Protein AF-A0A9W5K8D5-F1 (afdb_monomer_lite)

Organism: Bacillus cereus (strain VD014) (NCBI:txid1053223)

Secondary structure (DSSP, 8-state):
-------TTTS-GGGEEEEEEEEEEEEHHHHSTT-TTHHHHHHHHHHHH-SEEEEEEEEEEEESS-------SEEEETTEEEE------SS----

InterPro domains:
  IPR025560 Immunity protein 22 [PF14112] (2-91)

Structure (mmCIF, N/CA/C/O backbone):
data_AF-A0A9W5K8D5-F1
#
_entry.id   AF-A0A9W5K8D5-F1
#
loop_
_atom_site.group_PDB
_atom_site.id
_atom_site.type_symbol
_atom_site.label_atom_id
_atom_site.label_alt_id
_atom_site.label_comp_id
_atom_site.label_asym_id
_atom_site.label_entity_id
_atom_site.label_seq_id
_atom_site.pdbx_PDB_ins_code
_atom_site.Cartn_x
_atom_site.Cartn_y
_atom_site.Cartn_z
_atom_site.occupancy
_atom_site.B_iso_or_equiv
_atom_site.auth_seq_id
_atom_site.auth_comp_id
_atom_site.auth_asym_id
_atom_site.auth_atom_id
_atom_site.pdbx_PDB_model_num
ATOM 1 N N . MET A 1 1 ? 0.703 -13.993 14.495 1.00 54.72 1 MET A N 1
ATOM 2 C CA . MET A 1 1 ? 0.298 -12.769 13.777 1.00 54.72 1 MET A CA 1
ATOM 3 C C . MET A 1 1 ? 0.381 -13.158 12.316 1.00 54.72 1 MET A C 1
ATOM 5 O O . MET A 1 1 ? 1.351 -13.822 11.990 1.00 54.72 1 MET A O 1
ATOM 9 N N . ARG A 1 2 ? -0.675 -12.959 11.523 1.00 61.53 2 ARG A N 1
ATOM 10 C CA . ARG A 1 2 ? -0.599 -13.202 10.077 1.00 61.53 2 ARG A CA 1
ATOM 11 C C . ARG A 1 2 ? -0.134 -11.884 9.472 1.00 61.53 2 ARG A C 1
ATOM 13 O O . ARG A 1 2 ? -0.587 -10.841 9.930 1.00 61.53 2 ARG A O 1
ATOM 20 N N . ASP A 1 3 ? 0.800 -11.946 8.553 1.00 75.31 3 ASP A N 1
ATOM 21 C CA . ASP A 1 3 ? 1.394 -10.822 7.839 1.00 75.31 3 ASP A CA 1
ATOM 22 C C . ASP A 1 3 ? 1.585 -11.269 6.389 1.00 75.31 3 ASP A C 1
ATOM 24 O O . ASP A 1 3 ? 1.507 -12.467 6.123 1.00 75.31 3 ASP A O 1
ATOM 28 N N . PHE A 1 4 ? 1.802 -10.338 5.462 1.00 75.25 4 PHE A N 1
ATOM 29 C CA . PHE A 1 4 ? 1.932 -10.642 4.030 1.00 75.25 4 PHE A CA 1
ATOM 30 C C . PHE A 1 4 ? 3.188 -11.460 3.673 1.00 75.25 4 PHE A C 1
ATOM 32 O O . PHE A 1 4 ? 3.396 -11.753 2.503 1.00 75.25 4 PHE A O 1
ATOM 39 N N . ASN A 1 5 ? 4.006 -11.848 4.661 1.00 75.81 5 ASN A N 1
ATOM 40 C CA . ASN A 1 5 ? 5.242 -12.608 4.495 1.00 75.81 5 ASN A CA 1
ATOM 41 C C . ASN A 1 5 ? 6.278 -11.927 3.587 1.00 75.81 5 ASN A C 1
ATOM 43 O O . ASN A 1 5 ? 7.072 -12.585 2.925 1.00 75.81 5 ASN A O 1
ATOM 47 N N . ILE A 1 6 ? 6.272 -10.594 3.570 1.00 76.06 6 ILE A N 1
ATOM 48 C CA . ILE A 1 6 ? 7.237 -9.797 2.812 1.00 76.06 6 ILE A CA 1
ATOM 49 C C . ILE A 1 6 ? 8.566 -9.802 3.570 1.00 76.06 6 ILE A C 1
ATOM 51 O O . ILE A 1 6 ? 8.640 -9.338 4.714 1.00 76.06 6 ILE A O 1
ATOM 55 N N . ASP A 1 7 ? 9.613 -10.327 2.937 1.00 74.12 7 ASP A N 1
ATOM 56 C CA . ASP A 1 7 ? 10.955 -10.339 3.510 1.00 74.12 7 ASP A CA 1
ATOM 57 C C . ASP A 1 7 ? 11.652 -8.989 3.283 1.00 74.12 7 ASP A C 1
ATOM 59 O O . ASP A 1 7 ? 12.177 -8.681 2.215 1.00 74.12 7 ASP A O 1
ATOM 63 N N . PHE A 1 8 ? 11.645 -8.155 4.322 1.00 74.00 8 PHE A N 1
ATOM 64 C CA . PHE A 1 8 ? 12.278 -6.835 4.298 1.00 74.00 8 PHE A CA 1
ATOM 65 C C . PHE A 1 8 ? 13.809 -6.867 4.430 1.00 74.00 8 PHE A C 1
ATOM 67 O O . PHE A 1 8 ? 14.417 -5.801 4.520 1.00 74.00 8 PHE A O 1
ATOM 74 N N . ILE A 1 9 ? 14.440 -8.046 4.519 1.00 73.88 9 ILE A N 1
ATOM 75 C CA . ILE A 1 9 ? 15.904 -8.144 4.610 1.00 73.88 9 ILE A CA 1
ATOM 76 C C . ILE A 1 9 ? 16.522 -7.947 3.224 1.00 73.88 9 ILE A C 1
ATOM 78 O O . ILE A 1 9 ? 17.554 -7.287 3.121 1.00 73.88 9 ILE A O 1
ATOM 82 N N . ASP A 1 10 ? 15.887 -8.490 2.184 1.00 73.88 10 ASP A N 1
ATOM 83 C CA . ASP A 1 10 ? 16.336 -8.355 0.792 1.00 73.88 10 ASP A CA 1
ATOM 84 C C . ASP A 1 10 ? 15.648 -7.191 0.053 1.00 73.88 10 ASP A C 1
ATOM 86 O O . ASP A 1 10 ? 16.186 -6.644 -0.906 1.00 73.88 10 ASP A O 1
ATOM 90 N N . TYR A 1 11 ? 14.480 -6.754 0.534 1.00 82.88 11 TYR A N 1
ATOM 91 C CA . TYR A 1 11 ? 13.713 -5.685 -0.100 1.00 82.88 11 TYR A CA 1
ATOM 92 C C . TYR A 1 11 ? 14.282 -4.279 0.158 1.00 82.88 11 TYR A C 1
ATOM 94 O O . TYR A 1 11 ? 14.562 -3.889 1.297 1.00 82.88 11 TYR A O 1
ATOM 102 N N . ASN A 1 12 ? 14.370 -3.467 -0.900 1.00 84.31 12 ASN A N 1
ATOM 103 C CA . ASN A 1 12 ? 14.791 -2.075 -0.795 1.00 84.31 12 ASN A CA 1
ATOM 104 C C . ASN A 1 12 ? 13.689 -1.211 -0.160 1.00 84.31 12 ASN A C 1
ATOM 106 O O . ASN A 1 12 ? 12.699 -0.863 -0.798 1.00 84.31 12 ASN A O 1
ATOM 110 N N . GLN A 1 13 ? 13.890 -0.806 1.094 1.00 82.19 13 GLN A N 1
ATOM 111 C CA . GLN A 1 13 ? 12.930 0.024 1.828 1.00 82.19 13 GLN A CA 1
ATOM 112 C C . GLN A 1 13 ? 12.692 1.407 1.204 1.00 82.19 13 GLN A C 1
ATOM 114 O O . GLN A 1 13 ? 11.656 2.003 1.475 1.00 82.19 13 GLN A O 1
ATOM 119 N N . ASP A 1 14 ? 13.605 1.904 0.364 1.00 85.56 14 ASP A N 1
ATOM 120 C CA . ASP A 1 14 ? 13.422 3.164 -0.371 1.00 85.56 14 ASP A CA 1
ATOM 121 C C . ASP A 1 14 ? 12.316 3.048 -1.441 1.00 85.56 14 ASP A C 1
ATOM 123 O O . ASP A 1 14 ? 11.708 4.039 -1.825 1.00 85.56 14 ASP A O 1
ATOM 127 N N . LEU A 1 15 ? 12.003 1.818 -1.872 1.00 86.56 15 LEU A N 1
ATOM 128 C CA . LEU A 1 15 ? 10.906 1.492 -2.788 1.00 86.56 15 LEU A CA 1
ATOM 129 C C . LEU A 1 15 ? 9.580 1.225 -2.055 1.00 86.56 15 LEU A C 1
ATOM 131 O O . LEU A 1 15 ? 8.599 0.805 -2.666 1.00 86.56 15 LEU A O 1
ATOM 135 N N . LEU A 1 16 ? 9.528 1.404 -0.733 1.00 88.12 16 LEU A N 1
ATOM 136 C CA . LEU A 1 16 ? 8.284 1.327 0.026 1.00 88.12 16 LEU A CA 1
ATOM 137 C C . LEU A 1 16 ? 7.670 2.716 0.152 1.00 88.12 16 LEU A C 1
ATOM 139 O O . LEU A 1 16 ? 8.236 3.599 0.792 1.00 88.12 16 LEU A O 1
ATOM 143 N N . GLU A 1 17 ? 6.449 2.877 -0.348 1.00 89.06 17 GLU A N 1
ATOM 144 C CA . GLU A 1 17 ? 5.667 4.089 -0.127 1.00 89.06 17 GLU A CA 1
ATOM 145 C C . GLU A 1 17 ? 4.397 3.773 0.654 1.00 89.06 17 GLU A C 1
ATOM 147 O O . GLU A 1 17 ? 3.494 3.100 0.163 1.00 89.06 17 GLU A O 1
ATOM 152 N N . SER A 1 18 ? 4.288 4.310 1.867 1.00 88.50 18 SER A N 1
ATOM 153 C CA . SER A 1 18 ? 3.064 4.236 2.664 1.00 88.50 18 SER A CA 1
ATOM 154 C C . SER A 1 18 ? 2.485 5.626 2.879 1.00 88.50 18 SER A C 1
ATOM 156 O O . SER A 1 18 ? 3.183 6.507 3.384 1.00 88.50 18 SER A O 1
ATOM 158 N N . ILE A 1 19 ? 1.208 5.808 2.557 1.00 87.00 19 ILE A N 1
ATOM 159 C CA . ILE A 1 19 ? 0.479 7.050 2.821 1.00 87.00 19 ILE A CA 1
ATOM 160 C C . ILE A 1 19 ? -0.713 6.744 3.717 1.00 87.00 19 ILE A C 1
ATOM 162 O O . ILE A 1 19 ? -1.458 5.796 3.482 1.00 87.00 19 ILE A O 1
ATOM 166 N N . LEU A 1 20 ? -0.878 7.586 4.733 1.00 88.12 20 LEU A N 1
ATOM 167 C CA . LEU A 1 20 ? -2.067 7.676 5.569 1.00 88.12 20 LEU A CA 1
ATOM 168 C C . LEU A 1 20 ? -2.754 8.998 5.228 1.00 88.12 20 LEU A C 1
ATOM 170 O O . LEU A 1 20 ? -2.132 10.058 5.324 1.00 88.12 20 LEU A O 1
ATOM 174 N N . ILE A 1 21 ? -4.020 8.939 4.836 1.00 88.75 21 ILE A N 1
ATOM 175 C CA . ILE A 1 21 ? -4.842 10.120 4.584 1.00 88.75 21 ILE A CA 1
ATOM 176 C C . ILE A 1 21 ? -5.635 10.496 5.839 1.00 88.75 21 ILE A C 1
ATOM 178 O O . ILE A 1 21 ? -5.967 9.657 6.677 1.00 88.75 21 ILE A O 1
ATOM 182 N N . GLU A 1 22 ? -5.955 11.782 5.989 1.00 85.31 22 GLU A N 1
ATOM 183 C CA . GLU A 1 22 ? -6.831 12.227 7.072 1.00 85.31 22 GLU A CA 1
ATOM 184 C C . GLU A 1 22 ? -8.283 11.816 6.779 1.00 85.31 22 GLU A C 1
ATOM 186 O O . GLU A 1 22 ? -8.945 12.382 5.909 1.00 85.31 22 GLU A O 1
ATOM 191 N N . GLY A 1 23 ? -8.786 10.832 7.527 1.00 86.75 23 GLY A N 1
ATOM 192 C CA . GLY A 1 23 ? -10.132 10.283 7.354 1.00 86.75 23 GLY A CA 1
ATOM 193 C C . GLY A 1 23 ? -10.112 8.990 6.547 1.00 86.75 23 GLY A C 1
ATOM 194 O O . GLY A 1 23 ? -9.217 8.178 6.720 1.00 86.75 23 GLY A O 1
ATOM 195 N N . SER A 1 24 ? -11.114 8.774 5.701 1.00 88.94 24 SER A N 1
ATOM 196 C CA . SER A 1 24 ? -11.210 7.587 4.850 1.00 88.94 24 SER A CA 1
ATOM 197 C C . SER A 1 24 ? -11.871 7.962 3.529 1.00 88.94 24 SER A C 1
ATOM 199 O O . SER A 1 24 ? -12.828 8.739 3.527 1.00 88.94 24 SER A O 1
ATOM 201 N N . THR A 1 25 ? -11.405 7.408 2.417 1.00 91.44 25 THR A N 1
ATOM 202 C CA . THR A 1 25 ? -11.937 7.705 1.081 1.00 91.44 25 THR A CA 1
ATOM 203 C C . THR A 1 25 ? -12.208 6.425 0.305 1.00 91.44 25 THR A C 1
ATOM 205 O O . THR A 1 25 ? -11.537 5.414 0.500 1.00 91.44 25 THR A O 1
ATOM 208 N N . THR A 1 26 ? -13.202 6.471 -0.575 1.00 91.25 26 THR A N 1
ATOM 209 C CA . THR A 1 26 ? -13.432 5.449 -1.604 1.00 91.25 26 THR A CA 1
ATOM 210 C C . THR A 1 26 ? -12.642 5.749 -2.876 1.00 91.25 26 THR A C 1
ATOM 212 O O . THR A 1 26 ? -12.430 4.856 -3.684 1.00 91.25 26 THR A O 1
ATOM 215 N N . SER A 1 27 ? -12.196 6.992 -3.087 1.00 90.56 27 SER A N 1
ATOM 216 C CA . SER A 1 27 ? -11.571 7.394 -4.349 1.00 90.56 27 SER A CA 1
ATOM 217 C C . SER A 1 27 ? -10.134 6.890 -4.458 1.00 90.56 27 SER A C 1
ATOM 219 O O . SER A 1 27 ? -9.263 7.312 -3.688 1.00 90.56 27 SER A O 1
ATOM 221 N N . LEU A 1 28 ? -9.865 6.064 -5.475 1.00 88.31 28 LEU A N 1
ATOM 222 C CA . LEU A 1 28 ? -8.512 5.578 -5.756 1.00 88.31 28 LEU A CA 1
ATOM 223 C C . LEU A 1 28 ? -7.547 6.701 -6.074 1.00 88.31 28 LEU A C 1
ATOM 225 O O . LEU A 1 28 ? -6.424 6.688 -5.587 1.00 88.31 28 LEU A O 1
ATOM 229 N N . THR A 1 29 ? -8.007 7.710 -6.807 1.00 87.94 29 THR A N 1
ATOM 230 C CA . THR A 1 29 ? -7.219 8.906 -7.109 1.00 87.94 29 THR A CA 1
ATOM 231 C C . THR A 1 29 ? -6.746 9.595 -5.842 1.00 87.94 29 THR A C 1
ATOM 233 O O . THR A 1 29 ? -5.610 10.038 -5.780 1.00 87.94 29 THR A O 1
ATOM 236 N N . THR A 1 30 ? -7.586 9.651 -4.804 1.00 89.12 30 THR A N 1
ATOM 237 C CA . THR A 1 30 ? -7.199 10.264 -3.526 1.00 89.12 30 THR A CA 1
ATOM 238 C C . THR A 1 30 ? -6.232 9.376 -2.739 1.00 89.12 30 THR A C 1
ATOM 240 O O . THR A 1 30 ? -5.283 9.895 -2.162 1.00 89.12 30 THR A O 1
ATOM 243 N N . LEU A 1 31 ? -6.433 8.052 -2.728 1.00 88.50 31 LEU A N 1
ATOM 244 C CA . LEU A 1 31 ? -5.538 7.106 -2.039 1.00 88.50 31 LEU A CA 1
ATOM 245 C C . LEU A 1 31 ? -4.159 7.031 -2.695 1.00 88.50 31 LEU A C 1
ATOM 247 O O . LEU A 1 31 ? -3.128 7.059 -2.025 1.00 88.50 31 LEU A O 1
ATOM 251 N N . LEU A 1 32 ? -4.135 6.931 -4.019 1.00 87.00 32 LEU A N 1
ATOM 252 C CA . LEU A 1 32 ? -2.916 6.837 -4.810 1.00 87.00 32 LEU A CA 1
ATOM 253 C C . LEU A 1 32 ? -2.264 8.201 -5.045 1.00 87.00 32 LEU A C 1
A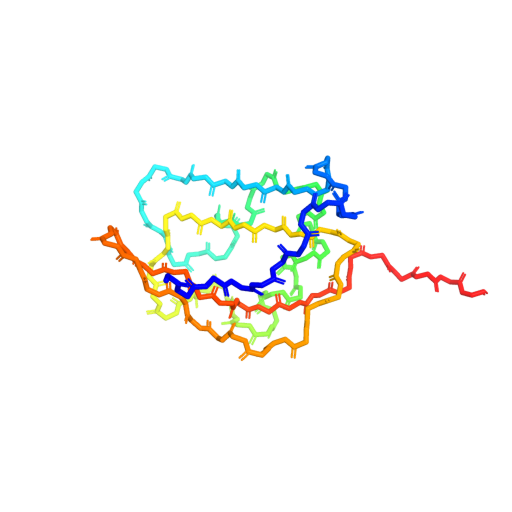TOM 255 O O . LEU A 1 32 ? -1.170 8.248 -5.610 1.00 87.00 32 LEU A O 1
ATOM 259 N N . SER A 1 33 ? -2.887 9.284 -4.568 1.00 84.56 33 SER A N 1
ATOM 260 C CA . SER A 1 33 ? -2.340 10.622 -4.722 1.00 84.56 33 SER A CA 1
ATOM 261 C C . SER A 1 33 ? -0.991 10.764 -4.022 1.00 84.56 33 SER A C 1
ATOM 263 O O . SER A 1 33 ? -0.820 10.330 -2.880 1.00 84.56 33 SER A O 1
ATOM 265 N N . GLY A 1 34 ? -0.035 11.397 -4.699 1.00 81.31 34 GLY A N 1
ATOM 266 C CA . GLY A 1 34 ? 1.305 11.632 -4.165 1.00 81.31 34 GLY A CA 1
ATOM 267 C C . GLY A 1 34 ? 2.227 10.416 -4.233 1.00 81.31 34 GLY A C 1
ATOM 268 O O . GLY A 1 34 ? 3.238 10.396 -3.539 1.00 81.31 34 GLY A O 1
ATOM 269 N N . SER A 1 35 ? 1.884 9.411 -5.043 1.00 83.12 35 SER A N 1
ATOM 270 C CA . SER A 1 35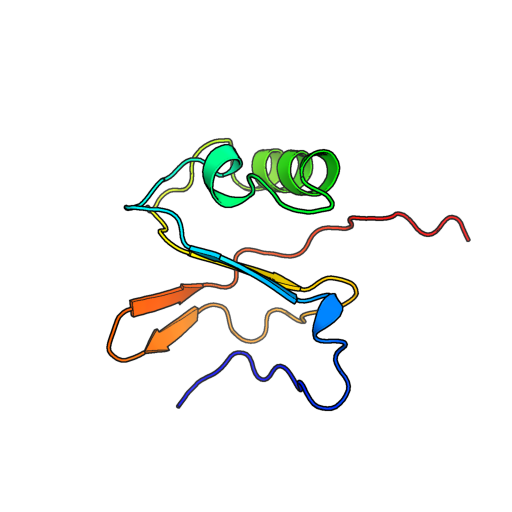 ? 2.792 8.315 -5.389 1.00 83.12 35 SER A CA 1
ATOM 271 C C . SER A 1 35 ? 3.791 8.736 -6.468 1.00 83.12 35 SER A C 1
ATOM 273 O O . SER A 1 35 ? 3.489 9.569 -7.324 1.00 83.12 35 SER A O 1
ATOM 275 N N . SER A 1 36 ? 4.982 8.132 -6.451 1.00 81.69 36 SER A N 1
ATOM 276 C CA . SER A 1 36 ? 6.036 8.448 -7.428 1.00 81.69 36 SER A CA 1
ATOM 277 C C . SER A 1 36 ? 5.624 8.155 -8.880 1.00 81.69 36 SER A C 1
ATOM 279 O O . SER A 1 36 ? 6.016 8.888 -9.785 1.00 81.69 36 SER A O 1
ATOM 281 N N . TYR A 1 37 ? 4.770 7.147 -9.089 1.00 83.50 37 TYR A N 1
ATOM 282 C CA . TYR A 1 37 ? 4.279 6.705 -10.402 1.00 83.50 37 TYR A CA 1
ATOM 283 C C . TYR A 1 37 ? 2.761 6.884 -10.555 1.00 83.50 37 TYR A C 1
ATOM 285 O O . TYR A 1 37 ? 2.097 6.081 -11.209 1.00 83.50 37 TYR A O 1
ATOM 293 N N . GLU A 1 38 ? 2.201 7.932 -9.934 1.00 84.38 38 GLU A N 1
ATOM 294 C CA . GLU A 1 38 ? 0.752 8.163 -9.831 1.00 84.38 38 GLU A CA 1
ATOM 295 C C . GLU A 1 38 ? 0.016 7.951 -11.154 1.00 84.38 38 GLU A C 1
ATOM 297 O O . GLU A 1 38 ? -0.934 7.183 -11.191 1.00 84.38 38 GLU A O 1
ATOM 302 N N . ALA A 1 39 ? 0.464 8.559 -12.254 1.00 84.25 39 ALA A N 1
ATOM 303 C CA . ALA A 1 39 ? -0.246 8.486 -13.531 1.00 84.25 39 ALA A CA 1
ATOM 304 C C . ALA A 1 39 ? -0.349 7.057 -14.104 1.00 84.25 39 ALA A C 1
ATOM 306 O O . ALA A 1 39 ? -1.400 6.680 -14.633 1.00 84.25 39 ALA A O 1
ATOM 307 N N . GLU A 1 40 ? 0.721 6.267 -13.990 1.00 86.69 40 GLU A N 1
ATOM 308 C CA . GLU A 1 40 ? 0.819 4.918 -14.561 1.00 86.69 40 GLU A CA 1
ATOM 309 C C . GLU A 1 40 ? 0.054 3.905 -13.715 1.00 86.69 40 GLU A C 1
ATOM 311 O O . GLU A 1 40 ? -0.746 3.127 -14.241 1.00 86.69 40 GLU A O 1
ATOM 316 N N . ILE A 1 41 ? 0.235 3.961 -12.391 1.00 87.19 41 ILE A N 1
ATOM 317 C CA . ILE A 1 41 ? -0.449 3.045 -11.478 1.00 87.19 41 ILE A CA 1
ATOM 318 C C . ILE A 1 41 ? -1.935 3.391 -11.367 1.00 87.19 41 ILE A C 1
ATOM 320 O O . ILE A 1 41 ? -2.775 2.496 -11.412 1.00 87.19 41 ILE A O 1
ATOM 324 N N . LEU A 1 42 ? -2.286 4.680 -11.262 1.00 88.19 42 LEU A N 1
ATOM 325 C CA . LEU A 1 42 ? -3.667 5.111 -11.062 1.00 88.19 42 LEU A CA 1
ATOM 326 C C . LEU A 1 42 ? -4.536 4.703 -12.242 1.00 88.19 42 LEU A C 1
ATOM 328 O O . LEU A 1 42 ? -5.621 4.180 -12.025 1.00 88.19 42 LEU A O 1
ATOM 332 N N . SER A 1 43 ? -4.062 4.907 -13.473 1.00 87.62 43 SER A N 1
ATOM 333 C CA . SER A 1 43 ? -4.827 4.551 -14.671 1.00 87.62 43 SER A CA 1
ATOM 334 C C . SER A 1 43 ? -5.165 3.058 -14.695 1.00 87.62 43 SER A C 1
ATOM 336 O O . SER A 1 43 ? -6.316 2.698 -14.928 1.00 87.62 43 SER A O 1
ATOM 338 N N . GLN A 1 44 ? -4.198 2.196 -14.369 1.00 89.62 44 GLN A N 1
ATOM 339 C CA . GLN A 1 44 ? -4.406 0.747 -14.302 1.00 89.62 44 GLN A CA 1
ATOM 340 C C . GLN A 1 44 ? -5.351 0.361 -13.161 1.00 89.62 44 GLN A C 1
ATOM 342 O O . GLN A 1 44 ? -6.312 -0.373 -13.371 1.00 89.62 44 GLN A O 1
ATOM 347 N N . PHE A 1 45 ? -5.142 0.893 -11.957 1.00 87.88 45 PHE A N 1
ATOM 348 C CA . PHE A 1 45 ? -6.021 0.603 -10.825 1.00 87.88 45 PHE A CA 1
ATOM 349 C C . PHE A 1 45 ? -7.456 1.095 -11.058 1.00 87.88 45 PHE A C 1
ATOM 351 O O . PHE A 1 45 ? -8.398 0.382 -10.725 1.00 87.88 45 PHE A O 1
ATOM 358 N N . VAL A 1 46 ? -7.641 2.263 -11.676 1.00 88.62 46 VAL A N 1
ATOM 359 C CA . VAL A 1 46 ? -8.963 2.784 -12.052 1.00 88.62 46 VAL A CA 1
ATOM 360 C C . VAL A 1 46 ? -9.605 1.938 -13.152 1.00 88.62 46 VAL A C 1
ATOM 362 O O . VAL A 1 46 ? -10.812 1.720 -13.117 1.00 88.62 46 VAL A O 1
ATOM 365 N N . GLU A 1 47 ? -8.836 1.411 -14.104 1.00 88.38 47 GLU A N 1
ATOM 366 C CA . GLU A 1 47 ? -9.362 0.498 -15.125 1.00 88.38 47 GLU A CA 1
ATOM 367 C C . GLU A 1 47 ? -9.794 -0.853 -14.526 1.00 88.38 47 GLU A C 1
ATOM 369 O O . GLU A 1 47 ? -10.845 -1.385 -14.887 1.00 88.38 47 GLU A O 1
ATOM 374 N N . HIS A 1 48 ? -9.028 -1.379 -13.565 1.00 85.88 48 HIS A N 1
ATOM 375 C CA . HIS A 1 48 ? -9.304 -2.659 -12.910 1.00 85.88 48 HIS A CA 1
ATOM 376 C C . HIS A 1 48 ? -10.422 -2.591 -11.855 1.00 85.88 48 HIS A C 1
ATOM 378 O O . HIS A 1 48 ? -11.244 -3.506 -11.778 1.00 85.88 48 HIS A O 1
ATOM 384 N N . TYR A 1 49 ? -10.461 -1.533 -11.039 1.00 85.12 49 TYR A N 1
ATOM 385 C CA . TYR A 1 49 ? -11.353 -1.414 -9.875 1.00 85.12 49 TYR A CA 1
ATOM 386 C C . TYR A 1 49 ? -12.416 -0.314 -10.012 1.00 85.12 49 TYR A C 1
ATOM 388 O O . TYR A 1 49 ? -13.363 -0.291 -9.226 1.00 85.12 49 TYR A O 1
ATOM 396 N N . GLY A 1 50 ? -12.307 0.564 -11.011 1.00 86.06 50 GLY A N 1
ATOM 397 C CA . GLY A 1 50 ? -13.132 1.766 -11.154 1.00 86.06 50 GLY A CA 1
ATOM 398 C C . GLY A 1 50 ? -12.559 2.975 -10.406 1.00 86.06 50 GLY A C 1
ATOM 399 O O . GLY A 1 50 ? -11.546 2.885 -9.726 1.00 86.06 50 GLY A O 1
ATOM 400 N N . GLU A 1 51 ? -13.206 4.138 -10.510 1.00 86.44 51 GLU A N 1
ATOM 401 C CA . GLU A 1 51 ? -12.753 5.364 -9.820 1.00 86.44 51 GLU A CA 1
ATOM 402 C C . GLU A 1 51 ? -12.962 5.316 -8.293 1.00 86.44 51 GLU A C 1
ATOM 404 O O . GLU A 1 51 ? -12.263 6.002 -7.537 1.00 86.44 51 GLU A O 1
ATOM 409 N N . GLU A 1 52 ? -13.917 4.500 -7.837 1.00 88.81 52 GLU A N 1
ATOM 410 C CA . GLU A 1 52 ? -14.330 4.382 -6.441 1.00 88.81 52 GLU A CA 1
ATOM 411 C C . GLU A 1 52 ? -14.335 2.921 -5.983 1.00 88.81 52 GLU A C 1
ATOM 413 O O . GLU A 1 52 ? -14.943 2.053 -6.609 1.00 88.81 52 GLU A O 1
ATOM 418 N N . LEU A 1 53 ? -13.696 2.668 -4.846 1.00 87.50 53 LEU A N 1
ATOM 419 C CA . LEU A 1 53 ? -13.682 1.377 -4.180 1.00 87.50 53 LEU A CA 1
ATOM 420 C C . LEU A 1 53 ? -15.004 1.103 -3.451 1.00 87.50 53 LEU A C 1
ATOM 422 O O . LEU A 1 53 ? -15.669 2.035 -2.988 1.00 87.50 53 LEU A O 1
ATOM 426 N N . PRO A 1 54 ? -15.375 -0.181 -3.290 1.00 85.56 54 PRO A N 1
ATOM 427 C CA . PRO A 1 54 ? -16.591 -0.570 -2.576 1.00 85.56 54 PRO A CA 1
ATOM 428 C C . PRO A 1 54 ? -16.553 -0.219 -1.082 1.00 85.56 54 PRO A C 1
ATOM 430 O O . PRO A 1 54 ? -17.605 -0.074 -0.457 1.00 85.56 54 PRO A O 1
ATOM 433 N N . GLU A 1 55 ? -15.356 -0.090 -0.512 1.00 87.81 55 GLU A N 1
ATOM 434 C CA . GLU A 1 55 ? -15.122 0.269 0.883 1.00 87.81 55 GLU A CA 1
ATOM 435 C C . GLU A 1 55 ? -14.235 1.515 0.975 1.00 87.81 55 GLU A C 1
ATOM 437 O O . GLU A 1 55 ? -13.564 1.908 0.020 1.00 87.81 55 GLU A O 1
ATOM 442 N N . THR A 1 56 ? -14.256 2.171 2.132 1.00 90.06 56 THR A N 1
ATOM 443 C CA . THR A 1 56 ? -13.404 3.331 2.400 1.00 90.06 56 THR A CA 1
ATOM 444 C C . THR A 1 56 ? -12.091 2.897 3.025 1.00 90.06 56 THR A C 1
ATOM 446 O O . THR A 1 56 ? -12.102 2.125 3.983 1.00 90.06 56 THR A O 1
ATOM 449 N N . TYR A 1 57 ? -10.992 3.490 2.578 1.00 90.38 57 TYR A N 1
ATOM 450 C CA . TYR A 1 57 ? -9.658 3.231 3.108 1.00 90.38 57 TYR A CA 1
ATOM 451 C C . TYR A 1 57 ? -9.037 4.529 3.609 1.00 90.38 57 TYR A C 1
ATOM 453 O O . TYR A 1 57 ? -9.272 5.599 3.048 1.00 90.38 57 TYR A O 1
ATOM 461 N N . ASP A 1 58 ? -8.268 4.436 4.686 1.00 91.81 58 ASP A N 1
ATOM 462 C CA . ASP A 1 58 ? -7.507 5.548 5.268 1.00 91.81 58 ASP A CA 1
ATOM 463 C C . ASP A 1 58 ? -6.006 5.456 4.967 1.00 91.81 58 ASP A C 1
ATOM 465 O O . ASP A 1 58 ? -5.282 6.440 5.083 1.00 91.81 58 ASP A O 1
ATOM 469 N N . SER A 1 59 ? -5.535 4.281 4.558 1.00 89.56 59 SER A N 1
ATOM 470 C CA . SER A 1 59 ? -4.120 3.988 4.376 1.00 89.56 59 SER A CA 1
ATOM 471 C C . SER A 1 59 ? -3.894 3.189 3.106 1.00 89.56 59 SER A C 1
ATOM 473 O O . SER A 1 59 ? -4.705 2.340 2.738 1.00 89.56 59 SER A O 1
ATOM 475 N N . VAL A 1 60 ? -2.744 3.404 2.479 1.00 89.81 60 VAL A N 1
ATOM 476 C CA . VAL A 1 60 ? -2.269 2.608 1.349 1.00 89.81 60 VAL A CA 1
ATOM 477 C C . VAL A 1 60 ? -0.774 2.361 1.486 1.00 89.81 60 VAL A C 1
ATOM 479 O O . VAL A 1 60 ? -0.017 3.242 1.894 1.00 89.81 60 VAL A O 1
ATOM 482 N N . ILE A 1 61 ? -0.356 1.143 1.155 1.00 89.38 61 ILE A N 1
ATOM 483 C CA . ILE A 1 61 ? 1.044 0.725 1.137 1.00 89.38 61 ILE A CA 1
ATOM 484 C C . ILE A 1 61 ? 1.344 0.241 -0.277 1.00 89.38 61 ILE A C 1
ATOM 486 O O . ILE A 1 61 ? 0.624 -0.600 -0.810 1.00 89.38 61 ILE A O 1
ATOM 490 N N . ARG A 1 62 ? 2.396 0.790 -0.873 1.00 88.88 62 ARG A N 1
ATOM 491 C CA . ARG A 1 62 ? 2.890 0.467 -2.208 1.00 88.88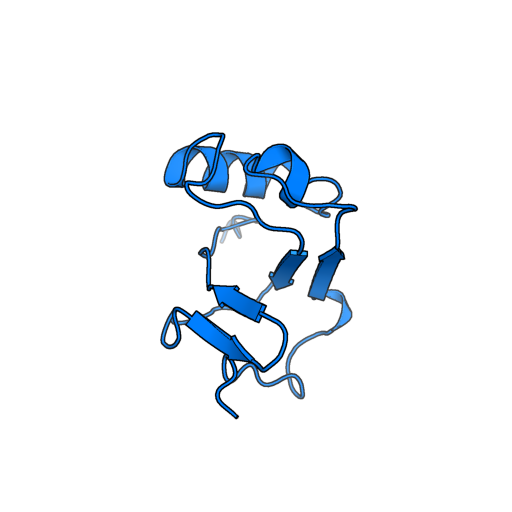 62 ARG A CA 1
ATOM 492 C C . ARG A 1 62 ? 4.306 -0.066 -2.092 1.00 88.88 62 ARG A C 1
ATOM 494 O O . ARG A 1 62 ? 5.116 0.465 -1.331 1.00 88.88 62 ARG A O 1
ATOM 501 N N . LEU A 1 63 ? 4.569 -1.118 -2.848 1.00 88.50 63 LEU A N 1
ATOM 502 C CA . LEU A 1 63 ? 5.873 -1.748 -2.967 1.00 88.50 63 LEU A CA 1
ATOM 503 C C . LEU A 1 63 ? 6.229 -1.727 -4.450 1.00 88.50 63 LEU A C 1
ATOM 505 O O . LEU A 1 63 ? 5.460 -2.249 -5.256 1.00 88.50 63 LEU A O 1
ATOM 509 N N . TYR A 1 64 ? 7.341 -1.087 -4.799 1.00 86.62 64 TYR A N 1
ATOM 510 C CA . TYR A 1 64 ? 7.878 -1.094 -6.160 1.00 86.62 64 TYR A CA 1
ATOM 511 C C . TYR A 1 64 ? 8.984 -2.144 -6.276 1.00 86.62 64 TYR A C 1
ATOM 513 O O . TYR A 1 64 ? 9.587 -2.516 -5.274 1.00 86.62 64 TYR A O 1
ATOM 521 N N . ASP A 1 65 ? 9.243 -2.628 -7.492 1.00 85.44 65 ASP A N 1
ATOM 522 C CA . ASP A 1 65 ? 10.209 -3.708 -7.763 1.00 85.44 65 ASP A CA 1
ATOM 523 C C . ASP A 1 65 ? 9.971 -4.975 -6.910 1.00 85.44 65 ASP A C 1
ATOM 525 O O . ASP A 1 65 ? 10.894 -5.695 -6.535 1.00 85.44 65 ASP A O 1
ATOM 529 N N . PHE A 1 66 ? 8.709 -5.237 -6.556 1.00 84.00 66 PHE A N 1
ATOM 530 C CA . PHE A 1 66 ? 8.310 -6.382 -5.746 1.00 84.00 66 PHE A CA 1
ATOM 531 C C . PHE A 1 66 ? 7.237 -7.195 -6.459 1.00 84.00 66 PHE A C 1
ATOM 533 O O . PHE A 1 66 ? 6.148 -6.695 -6.747 1.00 84.00 66 PHE A O 1
ATOM 540 N N . GLU A 1 67 ? 7.523 -8.471 -6.689 1.00 81.06 67 GLU A N 1
ATOM 541 C CA . GLU A 1 67 ? 6.530 -9.422 -7.169 1.00 81.06 67 GLU A CA 1
ATOM 542 C C . GLU A 1 67 ? 5.852 -10.088 -5.969 1.00 81.06 67 GLU A C 1
ATOM 544 O O . GLU A 1 67 ? 6.479 -10.812 -5.194 1.00 81.06 67 GLU A O 1
ATOM 549 N N . TYR A 1 68 ? 4.556 -9.823 -5.805 1.00 81.56 68 TYR A N 1
ATOM 550 C CA . TYR A 1 68 ? 3.738 -10.497 -4.807 1.00 81.56 68 TYR A CA 1
ATOM 551 C C . TYR A 1 68 ? 2.857 -11.554 -5.466 1.00 81.56 68 TYR A C 1
ATOM 553 O O . TYR A 1 68 ? 2.051 -11.228 -6.334 1.00 81.56 68 TYR A O 1
ATOM 561 N N . ASP A 1 69 ? 2.959 -12.799 -5.000 1.00 77.69 69 ASP A N 1
ATOM 562 C CA . ASP A 1 69 ? 2.205 -13.942 -5.543 1.00 77.69 69 ASP A CA 1
ATOM 563 C C . ASP A 1 69 ? 0.701 -13.905 -5.190 1.00 77.69 69 ASP A C 1
ATOM 565 O O . ASP A 1 69 ? -0.092 -14.687 -5.706 1.00 77.69 69 ASP A O 1
ATOM 569 N N . GLY A 1 70 ? 0.271 -12.990 -4.309 1.00 79.06 70 GLY A N 1
ATOM 570 C CA . GLY A 1 70 ? -1.137 -12.883 -3.907 1.00 79.06 70 GLY A CA 1
ATOM 571 C C . GLY A 1 70 ? -1.584 -13.954 -2.906 1.00 79.06 70 GLY A C 1
ATOM 572 O O . GLY A 1 70 ? -2.782 -14.148 -2.710 1.00 79.06 70 GLY A O 1
ATOM 573 N N . ASP A 1 71 ? -0.646 -14.647 -2.249 1.00 80.81 71 ASP A N 1
ATOM 574 C CA . ASP A 1 71 ? -0.936 -15.766 -1.334 1.00 80.81 71 ASP A CA 1
ATOM 575 C C . ASP A 1 71 ? -1.802 -15.343 -0.121 1.00 80.81 71 ASP A C 1
ATOM 577 O O . ASP A 1 71 ? -2.541 -16.142 0.466 1.00 80.81 71 ASP A O 1
ATOM 581 N N . ILE A 1 72 ? -1.750 -14.058 0.257 1.00 84.81 72 ILE A N 1
ATOM 582 C CA . ILE A 1 72 ? -2.526 -13.482 1.359 1.00 84.81 72 ILE A CA 1
ATOM 583 C C . ILE A 1 72 ? -3.332 -12.283 0.860 1.00 84.81 72 ILE A C 1
ATOM 585 O O . ILE A 1 72 ? -2.796 -11.211 0.605 1.00 84.81 72 ILE A O 1
ATOM 589 N N . ASP A 1 73 ? -4.648 -12.472 0.805 1.00 84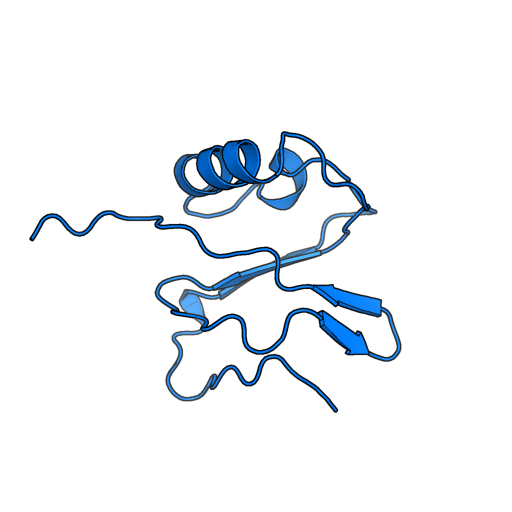.19 73 ASP A N 1
ATOM 590 C CA . ASP A 1 73 ? -5.614 -11.453 0.381 1.00 84.19 73 ASP A CA 1
ATOM 591 C C . ASP A 1 73 ? -5.913 -10.427 1.488 1.00 84.19 73 ASP A C 1
ATOM 593 O O . ASP A 1 73 ? -5.990 -9.231 1.242 1.00 84.19 73 ASP A O 1
ATOM 597 N N . GLU A 1 74 ? -6.011 -10.866 2.747 1.00 87.75 74 GLU A N 1
ATOM 598 C CA . GLU A 1 74 ? -6.329 -9.984 3.873 1.00 87.75 74 GLU A CA 1
ATOM 599 C C . GLU A 1 74 ? -5.571 -10.372 5.149 1.00 87.75 74 GLU A C 1
ATOM 601 O O . GLU A 1 74 ? -5.524 -11.533 5.574 1.00 87.75 74 GLU A O 1
ATOM 606 N N . VAL A 1 75 ? -5.048 -9.354 5.829 1.00 87.06 75 VAL A N 1
ATOM 607 C CA . VAL A 1 75 ? -4.430 -9.442 7.147 1.00 87.06 75 VAL A CA 1
ATOM 608 C C . VAL A 1 75 ? -5.218 -8.605 8.152 1.00 87.06 75 VAL A C 1
ATOM 610 O O . VAL A 1 75 ? -5.251 -7.379 8.080 1.00 87.06 75 VAL A O 1
ATOM 613 N N . LYS A 1 76 ? -5.800 -9.262 9.163 1.00 86.81 76 LYS A N 1
ATOM 614 C CA . LYS A 1 76 ? -6.480 -8.590 10.286 1.00 86.81 76 LYS A CA 1
ATOM 615 C C . LYS A 1 76 ? -5.545 -8.390 11.470 1.00 86.81 76 LYS A C 1
ATOM 617 O O . LYS A 1 76 ? -4.877 -9.324 11.918 1.00 86.81 76 LYS A O 1
ATOM 622 N N . PHE A 1 77 ? -5.575 -7.198 12.046 1.00 84.62 77 PHE A N 1
ATOM 623 C CA . PHE A 1 77 ? -4.869 -6.846 13.274 1.00 84.62 77 PHE A CA 1
ATOM 624 C C . PHE A 1 77 ? -5.813 -6.127 14.245 1.00 84.62 77 PHE A C 1
ATOM 626 O O . PHE A 1 77 ? -6.985 -5.899 13.965 1.00 84.62 77 PHE A O 1
ATOM 633 N N . LYS A 1 78 ? -5.339 -5.818 15.458 1.00 77.12 78 LYS A N 1
ATOM 634 C CA . LYS A 1 78 ? -6.212 -5.319 16.539 1.00 77.12 78 LYS A CA 1
ATOM 635 C C . LYS A 1 78 ? -6.929 -4.001 16.225 1.00 77.12 78 LYS A C 1
ATOM 637 O O . LYS A 1 78 ? -7.956 -3.739 16.842 1.00 77.12 78 LYS A O 1
ATOM 642 N N . SER A 1 79 ? -6.379 -3.199 15.320 1.00 78.69 79 SER A N 1
ATOM 643 C CA . SER A 1 79 ? -6.854 -1.845 15.020 1.00 78.69 79 SER A CA 1
ATOM 644 C C . SER A 1 79 ? -7.403 -1.698 13.600 1.00 78.69 79 SER A C 1
ATOM 646 O O . SER A 1 79 ? -7.673 -0.576 13.196 1.00 78.69 79 SER A O 1
ATOM 648 N N . GLY A 1 80 ? -7.551 -2.793 12.848 1.00 83.00 80 GLY A N 1
ATOM 649 C CA . GLY A 1 80 ? -8.004 -2.740 11.460 1.00 83.00 80 GLY A CA 1
A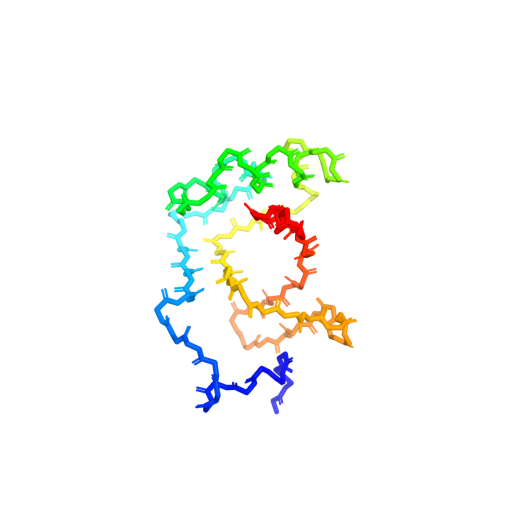TOM 650 C C . GLY A 1 80 ? -7.628 -3.980 10.656 1.00 83.00 80 GLY A C 1
ATOM 651 O O . GLY A 1 80 ? -7.263 -5.027 11.201 1.00 83.00 80 GLY A O 1
ATOM 652 N N . ASN A 1 81 ? -7.722 -3.848 9.344 1.00 89.00 81 ASN A N 1
ATOM 653 C CA . ASN A 1 81 ? -7.342 -4.847 8.362 1.00 89.00 81 ASN A CA 1
ATOM 654 C C . ASN A 1 81 ? -6.551 -4.181 7.231 1.00 89.00 81 ASN A C 1
ATOM 656 O O . ASN A 1 81 ? -6.755 -3.015 6.914 1.00 89.00 81 ASN A O 1
ATOM 660 N N . LEU A 1 82 ? -5.620 -4.932 6.655 1.00 88.88 82 LEU A N 1
ATOM 661 C CA . LEU A 1 82 ? -4.945 -4.600 5.408 1.00 88.88 82 LEU A CA 1
ATOM 662 C C . LEU A 1 82 ? -5.390 -5.629 4.380 1.00 88.88 82 LEU A C 1
ATOM 664 O O . LEU A 1 82 ? -5.360 -6.825 4.668 1.00 88.88 82 LEU A O 1
ATOM 668 N N . ILE A 1 83 ? -5.793 -5.159 3.210 1.00 89.38 83 ILE A N 1
ATOM 669 C CA . ILE A 1 83 ? -6.228 -6.000 2.098 1.00 89.38 83 ILE A CA 1
ATOM 670 C C . ILE A 1 83 ? -5.225 -5.799 0.967 1.00 89.38 83 ILE A C 1
ATOM 672 O O . ILE A 1 83 ? -4.840 -4.666 0.670 1.00 89.38 83 ILE A O 1
ATOM 676 N N . TYR A 1 84 ? -4.777 -6.896 0.368 1.00 89.06 84 TYR A N 1
ATOM 677 C CA . TYR A 1 84 ? -4.009 -6.849 -0.860 1.00 89.06 84 TYR A CA 1
ATOM 678 C C . TYR A 1 84 ? -4.927 -6.377 -1.982 1.00 89.06 84 TYR A C 1
ATOM 680 O O . TYR A 1 84 ? -5.893 -7.045 -2.341 1.00 89.06 84 TYR A O 1
ATOM 688 N N . MET A 1 85 ? -4.639 -5.189 -2.506 1.00 85.44 85 MET A N 1
ATOM 689 C CA . MET A 1 85 ? -5.463 -4.606 -3.551 1.00 85.44 85 MET A CA 1
ATOM 690 C C . MET A 1 85 ? -5.114 -5.179 -4.925 1.00 85.44 85 MET A C 1
ATOM 692 O O . MET A 1 85 ? -6.018 -5.473 -5.691 1.00 85.44 85 MET A O 1
ATOM 696 N N . GLY A 1 86 ? -3.836 -5.330 -5.261 1.00 86.50 86 GLY A N 1
ATOM 697 C CA . GLY A 1 86 ? -3.394 -5.798 -6.574 1.00 86.50 86 GLY A CA 1
ATOM 698 C C . GLY A 1 86 ? -1.959 -5.377 -6.876 1.00 86.50 86 GLY A C 1
ATOM 699 O O . GLY A 1 86 ? -1.317 -4.701 -6.070 1.00 86.50 86 GLY A O 1
ATOM 700 N N . SER A 1 87 ? -1.467 -5.768 -8.046 1.00 87.44 87 SER A N 1
ATOM 701 C CA . SER A 1 87 ? -0.175 -5.362 -8.599 1.00 87.44 87 SER A CA 1
ATOM 702 C C . SER A 1 87 ? -0.364 -4.840 -10.019 1.00 87.44 87 SER A C 1
ATOM 704 O O . SER A 1 87 ? -1.257 -5.274 -10.745 1.00 87.44 87 SER A O 1
ATOM 706 N N . VAL A 1 88 ? 0.463 -3.870 -10.391 1.00 86.12 88 VAL A N 1
ATOM 707 C CA . VAL A 1 88 ? 0.443 -3.213 -11.701 1.00 86.12 88 VAL A CA 1
ATOM 708 C C . VAL A 1 88 ? 1.875 -3.021 -12.178 1.00 86.12 88 VAL A C 1
ATOM 710 O O . VAL A 1 88 ? 2.795 -2.922 -11.363 1.00 86.12 88 VAL A O 1
ATOM 713 N N . VAL A 1 89 ? 2.063 -2.958 -13.492 1.00 82.44 89 VAL A N 1
ATOM 714 C CA . VAL A 1 89 ? 3.375 -2.693 -14.090 1.00 82.44 89 VAL A CA 1
ATOM 715 C C . VAL A 1 89 ? 3.554 -1.182 -14.167 1.00 82.44 89 VAL A C 1
ATOM 717 O O . VAL A 1 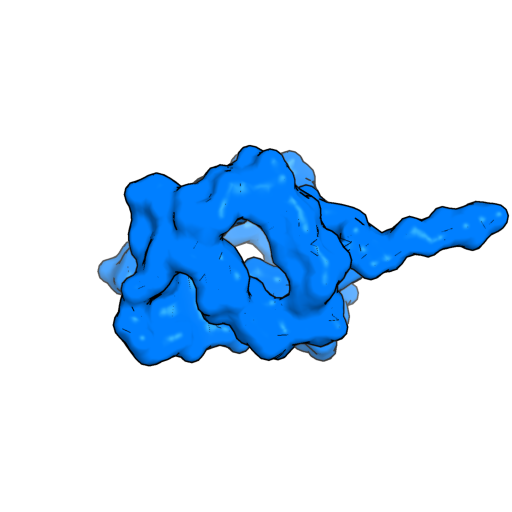89 ? 2.762 -0.509 -14.821 1.00 82.44 89 VAL A O 1
ATOM 720 N N . TYR A 1 90 ? 4.546 -0.637 -13.465 1.00 77.06 90 TYR A N 1
ATOM 721 C CA . TYR A 1 90 ? 4.811 0.808 -13.447 1.00 77.06 90 TYR A CA 1
ATOM 722 C C . TYR A 1 90 ? 5.934 1.234 -14.401 1.00 77.06 90 TYR A C 1
ATOM 724 O O . TYR A 1 90 ? 6.024 2.408 -14.709 1.00 77.06 90 TYR A O 1
ATOM 732 N N . GLU A 1 91 ? 6.761 0.304 -14.883 1.00 71.75 91 GLU A N 1
ATOM 733 C CA . GLU A 1 91 ? 7.701 0.520 -15.987 1.00 71.75 91 GLU A CA 1
ATOM 734 C C . GLU A 1 91 ? 7.716 -0.748 -16.854 1.00 71.75 91 GLU A C 1
ATOM 736 O O . GLU A 1 91 ? 7.982 -1.845 -16.353 1.00 71.75 91 GLU A O 1
ATOM 741 N N . GLU A 1 92 ? 7.412 -0.618 -18.151 1.00 59.72 92 GLU A N 1
ATOM 742 C CA . GLU A 1 92 ? 7.689 -1.684 -19.117 1.00 59.72 92 GLU A CA 1
ATOM 743 C C . GLU A 1 92 ? 9.195 -1.683 -19.391 1.00 59.72 92 GLU A C 1
ATOM 745 O O . GLU A 1 92 ? 9.746 -0.729 -19.941 1.00 59.72 92 GLU A O 1
ATOM 750 N N . TRP A 1 93 ? 9.882 -2.747 -18.986 1.00 56.00 93 TRP A N 1
ATOM 751 C CA . TRP A 1 93 ? 11.252 -2.968 -19.424 1.00 56.00 93 TRP A CA 1
ATOM 752 C C . TRP A 1 93 ? 11.201 -3.344 -20.911 1.00 56.00 93 TRP A C 1
ATOM 754 O O . TRP A 1 93 ? 10.880 -4.483 -21.244 1.00 56.00 93 TRP A O 1
ATOM 764 N N . ASP A 1 94 ? 11.477 -2.390 -21.805 1.00 52.72 94 ASP A N 1
ATOM 765 C CA . ASP A 1 94 ? 11.817 -2.695 -23.201 1.00 52.72 94 ASP A CA 1
ATOM 766 C C . ASP A 1 94 ? 13.078 -3.586 -23.184 1.00 52.72 94 ASP A C 1
ATOM 768 O O . ASP A 1 94 ? 14.166 -3.124 -22.825 1.00 52.72 94 ASP A O 1
ATOM 772 N N . GLU A 1 95 ? 12.909 -4.877 -23.500 1.00 48.91 95 GLU A N 1
ATOM 773 C CA . GLU A 1 95 ? 13.995 -5.864 -23.668 1.00 48.91 95 GLU A CA 1
ATOM 774 C C . GLU A 1 95 ? 15.031 -5.460 -24.736 1.00 48.91 95 GLU A C 1
ATOM 776 O O . GLU A 1 95 ? 14.642 -5.011 -25.842 1.00 48.91 95 GLU A O 1
#

Radius of gyration: 13.69 Å; chains: 1; bounding box: 33×28×40 Å

pLDDT: mean 83.16, std 8.58, range [48.91, 91.81]

Sequence (95 aa):
MRDFNIDFIDYNQDLLESILIEGSTTSLTTLLSGSSYEAEILSQFVEHYGEELPETYDSVIRLYDFEYDGDIDEVKFKSGNLIYMGSVVYEEWDE

Foldseek 3Di:
DDDLPDDPVPADCVQKDKDFADDWFQALLVALPPPPLSVQVVVVLCVVQNRGHPDIDRMDIDGPPDDRPCPDQWDDDPPGIDGDSDDDDSDDPPD